Protein AF-A0A1J3D9F7-F1 (afdb_monomer_lite)

pLDDT: mean 81.93, std 13.96, range [46.53, 96.62]

Sequence (129 aa):
MLVFAFQISRSGKSTYLQQVCLVVILAQIGCYVPARFATIRVVDRIFTRMGTMDNLESNSSTFMTEMRETAFIMQNVTNRSLIVMDELGRATSSSDGLAMAWSCCEYLLSLKAYTVFATHMDSLAELAT

Radius of gyration: 15.04 Å; chains: 1; bounding box: 42×37×30 Å

Organism: Noccaea caerulescens (NCBI:txid107243)

Structure (mmCIF, N/CA/C/O backbone):
data_AF-A0A1J3D9F7-F1
#
_entry.id   AF-A0A1J3D9F7-F1
#
loop_
_atom_site.group_PDB
_atom_site.id
_atom_site.type_symbol
_atom_site.label_atom_id
_atom_site.label_alt_id
_atom_site.label_comp_id
_atom_site.label_asym_id
_atom_site.label_entity_id
_atom_site.label_seq_id
_atom_site.pdbx_PDB_ins_code
_atom_site.Cartn_x
_atom_site.Cartn_y
_atom_site.Cartn_z
_atom_site.occupancy
_atom_site.B_iso_or_equiv
_atom_site.auth_seq_id
_atom_site.auth_comp_id
_atom_site.auth_asym_id
_atom_site.auth_atom_id
_atom_site.pdbx_PDB_model_num
ATOM 1 N N . MET A 1 1 ? 0.056 -9.617 3.399 1.00 63.97 1 MET A N 1
ATOM 2 C CA . MET A 1 1 ? 0.382 -8.909 2.146 1.00 63.97 1 MET A CA 1
ATOM 3 C C . MET A 1 1 ? -0.095 -9.770 1.004 1.00 63.97 1 MET A C 1
ATOM 5 O O . MET A 1 1 ? 0.044 -10.980 1.098 1.00 63.97 1 MET A O 1
ATOM 9 N N . LEU A 1 2 ? -0.698 -9.175 -0.015 1.00 64.19 2 LEU A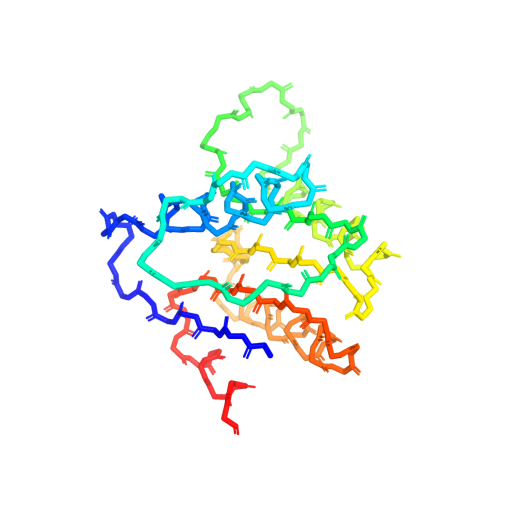 N 1
ATOM 10 C CA . LEU A 1 2 ? -1.118 -9.890 -1.207 1.00 64.19 2 LEU A CA 1
ATOM 11 C C . LEU A 1 2 ? -0.310 -9.327 -2.378 1.00 64.19 2 LEU A C 1
ATOM 13 O O . LEU A 1 2 ? -0.480 -8.173 -2.770 1.00 64.19 2 LEU A O 1
ATOM 17 N N . VAL A 1 3 ? 0.629 -10.128 -2.873 1.00 59.97 3 VAL A N 1
ATOM 18 C CA . VAL A 1 3 ? 1.457 -9.778 -4.028 1.00 59.97 3 VAL A CA 1
ATOM 19 C C . VAL A 1 3 ? 0.789 -10.361 -5.260 1.00 59.97 3 VAL A C 1
ATOM 21 O O . VAL A 1 3 ? 0.574 -11.568 -5.342 1.00 59.97 3 VAL A O 1
ATOM 24 N N . PHE A 1 4 ? 0.450 -9.507 -6.217 1.00 63.88 4 PHE A N 1
ATOM 25 C CA . PHE A 1 4 ? 0.043 -9.954 -7.538 1.00 63.88 4 PHE A CA 1
ATOM 26 C C . PHE A 1 4 ? 1.248 -9.860 -8.478 1.00 63.88 4 PHE A C 1
ATOM 28 O O . PHE A 1 4 ? 1.601 -8.776 -8.950 1.00 63.88 4 PHE A O 1
ATOM 35 N N . ALA A 1 5 ? 1.868 -11.006 -8.763 1.00 56.88 5 ALA A N 1
ATOM 36 C CA . ALA A 1 5 ? 2.811 -11.144 -9.868 1.00 56.88 5 ALA A CA 1
ATOM 37 C C . ALA A 1 5 ? 2.011 -11.253 -11.167 1.00 56.88 5 ALA A C 1
ATOM 39 O O . ALA A 1 5 ? 1.139 -12.107 -11.329 1.00 56.88 5 ALA A O 1
ATOM 40 N N . PHE A 1 6 ? 2.223 -10.309 -12.067 1.00 58.28 6 PHE A N 1
ATOM 41 C CA . PHE A 1 6 ? 1.198 -9.955 -13.031 1.00 58.28 6 PHE A CA 1
ATOM 42 C C . PHE A 1 6 ? 1.887 -9.785 -14.392 1.00 58.28 6 PHE A C 1
ATOM 44 O O . PHE A 1 6 ? 2.124 -8.669 -14.828 1.00 58.28 6 PHE A O 1
ATOM 51 N N . GLN A 1 7 ? 2.136 -10.886 -15.104 1.00 51.59 7 GLN A N 1
ATOM 52 C CA . GLN A 1 7 ? 3.036 -10.962 -16.276 1.00 51.59 7 GLN A CA 1
ATOM 53 C C . GLN A 1 7 ? 2.711 -10.064 -17.501 1.00 51.59 7 GLN A C 1
ATOM 55 O O . GLN A 1 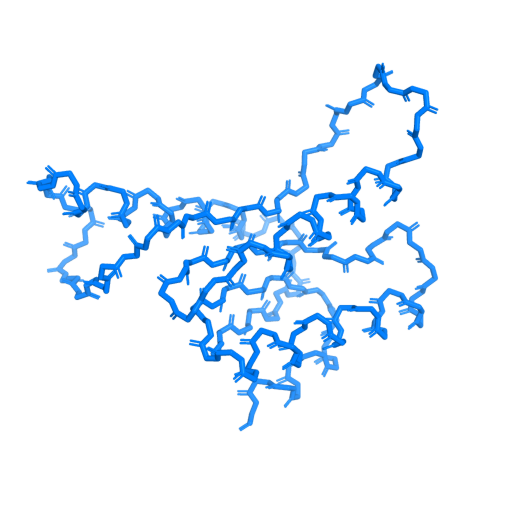7 ? 3.494 -10.013 -18.442 1.00 51.59 7 GLN A O 1
ATOM 60 N N . ILE A 1 8 ? 1.572 -9.354 -17.546 1.00 49.97 8 ILE A N 1
ATOM 61 C CA . ILE A 1 8 ? 1.148 -8.542 -18.712 1.00 49.97 8 ILE A CA 1
ATOM 62 C C . ILE A 1 8 ? 0.758 -7.121 -18.294 1.00 49.97 8 ILE A C 1
ATOM 64 O O . ILE A 1 8 ? -0.328 -6.931 -17.740 1.00 49.97 8 ILE A O 1
ATOM 68 N N . SER A 1 9 ? 1.573 -6.114 -18.624 1.00 49.38 9 SER A N 1
ATOM 69 C CA . SER A 1 9 ? 1.472 -4.698 -18.200 1.00 49.38 9 SER A CA 1
ATOM 70 C C . SER A 1 9 ? 0.200 -3.932 -18.624 1.00 49.38 9 SER A C 1
ATOM 72 O O . SER A 1 9 ? 0.046 -2.769 -18.277 1.00 49.38 9 SER A O 1
ATOM 74 N N . ARG A 1 10 ? -0.745 -4.544 -19.355 1.00 50.94 10 ARG A N 1
ATOM 75 C CA . ARG A 1 10 ? -2.005 -3.903 -19.809 1.00 50.94 10 ARG A CA 1
ATOM 76 C C . ARG A 1 10 ? -3.270 -4.746 -19.604 1.00 50.94 10 ARG A C 1
ATOM 78 O O . ARG A 1 10 ? -4.301 -4.480 -20.203 1.00 50.94 10 ARG A O 1
ATOM 85 N N . SER A 1 11 ? -3.222 -5.740 -18.720 1.00 59.53 11 SER A N 1
ATOM 86 C CA . SER A 1 11 ? -4.354 -6.645 -18.449 1.00 59.53 11 SER A CA 1
ATOM 87 C C . SER A 1 11 ? -5.390 -6.099 -17.437 1.00 59.53 11 SER A C 1
ATOM 89 O O . SER A 1 11 ? -6.090 -6.883 -16.805 1.00 59.53 11 SER A O 1
ATOM 91 N N . GLY A 1 12 ? -5.476 -4.779 -17.220 1.00 64.56 12 GLY A N 1
ATOM 92 C CA . GLY A 1 12 ? -6.429 -4.194 -16.257 1.00 64.56 12 GLY A CA 1
ATOM 93 C C . GLY A 1 12 ? -5.985 -4.210 -14.786 1.00 64.56 12 GLY A C 1
ATOM 94 O O . GLY A 1 12 ? -6.819 -4.076 -13.895 1.00 64.56 12 GLY A O 1
ATOM 95 N N . LYS A 1 13 ? -4.678 -4.342 -14.507 1.00 74.12 13 LYS A N 1
ATOM 96 C CA . LYS A 1 13 ? -4.125 -4.336 -13.134 1.00 74.12 13 LYS A CA 1
ATOM 97 C C . LYS A 1 13 ? -4.454 -3.049 -12.397 1.00 74.12 13 LYS A C 1
ATOM 99 O O . LYS A 1 13 ? -5.050 -3.095 -11.332 1.00 74.12 13 LYS A O 1
ATOM 104 N N . SER A 1 14 ? -4.123 -1.906 -12.994 1.00 75.56 14 SER A N 1
ATOM 105 C CA . SER A 1 14 ? -4.356 -0.599 -12.383 1.00 75.56 14 SER A CA 1
ATOM 106 C C . SER A 1 14 ? -5.854 -0.354 -12.171 1.00 75.56 14 SER A C 1
ATOM 108 O O . SER A 1 14 ? -6.240 0.168 -11.133 1.00 75.56 14 SER A O 1
ATOM 110 N N . THR A 1 15 ? -6.714 -0.839 -13.077 1.00 82.25 15 THR A N 1
ATOM 111 C CA . THR A 1 15 ? -8.176 -0.816 -12.902 1.00 82.25 15 THR A CA 1
ATOM 112 C C . THR A 1 15 ? -8.622 -1.648 -11.700 1.00 82.25 15 THR A C 1
ATOM 114 O O . THR A 1 15 ? -9.441 -1.187 -10.910 1.00 82.25 15 THR A O 1
ATOM 117 N N . TYR A 1 16 ? -8.059 -2.845 -11.513 1.00 82.75 16 TYR A N 1
ATOM 118 C CA . TYR A 1 16 ? -8.344 -3.681 -10.346 1.00 82.75 16 TYR A CA 1
ATOM 119 C C . TYR A 1 16 ? -7.867 -3.029 -9.040 1.00 82.75 16 TYR A C 1
ATOM 121 O O . TYR A 1 16 ? -8.610 -2.976 -8.062 1.00 82.75 16 TYR A O 1
ATOM 129 N N . LEU A 1 17 ? -6.655 -2.468 -9.030 1.00 83.81 17 LEU A N 1
ATOM 130 C CA . LEU A 1 17 ? -6.109 -1.745 -7.878 1.00 83.81 17 LEU A CA 1
ATOM 131 C C . LEU A 1 17 ? -6.985 -0.537 -7.503 1.00 83.81 17 LEU A C 1
ATOM 133 O O . LEU A 1 17 ? -7.329 -0.356 -6.334 1.00 83.81 17 LEU A O 1
ATOM 137 N N . GLN A 1 18 ? -7.419 0.241 -8.497 1.00 87.81 18 GLN A N 1
ATOM 138 C CA . GLN A 1 18 ? -8.363 1.344 -8.308 1.00 87.81 18 GLN A CA 1
ATOM 139 C C . GLN A 1 18 ? -9.715 0.858 -7.777 1.00 87.81 18 GLN A C 1
ATOM 141 O O . GLN A 1 18 ? -10.270 1.473 -6.867 1.00 87.81 18 GLN A O 1
ATOM 146 N N . GLN A 1 19 ? -10.233 -0.261 -8.292 1.00 89.31 19 GLN A N 1
ATOM 147 C CA . GLN A 1 19 ? -11.486 -0.847 -7.823 1.00 89.31 19 GLN A CA 1
ATOM 148 C C . GLN A 1 19 ? -11.408 -1.231 -6.340 1.00 89.31 19 GLN A C 1
ATOM 150 O O . GLN A 1 19 ? -12.339 -0.931 -5.595 1.00 89.31 19 GLN A O 1
ATOM 155 N N . VAL A 1 20 ? -10.304 -1.838 -5.892 1.00 88.94 20 VAL A N 1
ATOM 156 C CA . VAL A 1 20 ? -10.097 -2.176 -4.472 1.00 88.94 20 VAL A CA 1
ATOM 157 C C . VAL A 1 20 ? -10.150 -0.918 -3.602 1.00 88.94 20 VAL A C 1
ATOM 159 O O . VAL A 1 20 ? -10.883 -0.897 -2.612 1.00 88.94 20 VAL A O 1
ATOM 162 N N . CYS A 1 21 ? -9.447 0.151 -3.990 1.00 91.56 21 CYS A N 1
ATOM 163 C CA . CYS A 1 21 ? -9.486 1.426 -3.270 1.00 91.56 21 CYS A CA 1
ATOM 164 C C . CYS A 1 21 ? -10.906 2.009 -3.200 1.00 91.56 21 CYS A C 1
ATOM 166 O O . CYS A 1 21 ? -11.364 2.397 -2.126 1.00 91.56 21 CYS A O 1
ATOM 168 N N . LEU A 1 22 ? -11.624 2.042 -4.327 1.00 93.19 22 LEU A N 1
ATOM 169 C CA . LEU A 1 22 ? -12.978 2.598 -4.401 1.00 93.19 22 LEU A CA 1
ATOM 170 C C . LEU A 1 22 ? -13.980 1.809 -3.555 1.00 93.19 22 LEU A C 1
ATOM 172 O O . LEU A 1 22 ? -14.798 2.407 -2.861 1.00 93.19 22 LEU A O 1
ATOM 176 N N . VAL A 1 23 ? -13.903 0.477 -3.571 1.00 94.06 23 VAL A N 1
ATOM 177 C CA . VAL A 1 23 ? -14.758 -0.394 -2.751 1.00 94.06 23 VAL A CA 1
ATOM 178 C C . VAL A 1 23 ? -14.555 -0.113 -1.260 1.00 94.06 23 VAL A C 1
ATOM 180 O O . VAL A 1 23 ? -15.531 -0.027 -0.516 1.00 94.06 23 VAL A O 1
ATOM 183 N N . VAL A 1 24 ? -13.308 0.085 -0.828 1.00 94.25 24 VAL A N 1
ATOM 184 C CA . VAL A 1 24 ? -12.977 0.408 0.569 1.00 94.25 24 VAL A CA 1
ATOM 185 C C . VAL A 1 24 ? -13.534 1.775 0.970 1.00 94.25 24 VAL A C 1
ATOM 187 O O . VAL A 1 24 ? -14.143 1.900 2.032 1.00 94.25 24 VAL A O 1
ATOM 190 N N . ILE A 1 25 ? -13.394 2.779 0.100 1.00 94.88 25 ILE A N 1
ATOM 191 C CA . ILE A 1 25 ? -13.939 4.125 0.324 1.00 94.88 25 ILE A CA 1
ATOM 192 C C . ILE A 1 25 ? -15.468 4.081 0.437 1.00 94.88 25 ILE A C 1
ATOM 194 O O . ILE A 1 25 ? -16.021 4.576 1.417 1.00 94.88 25 ILE A O 1
ATOM 198 N N . LEU A 1 26 ? -16.153 3.453 -0.525 1.00 96.12 26 LEU A N 1
ATOM 199 C CA . LEU A 1 26 ? -17.615 3.337 -0.528 1.00 96.12 26 LEU A CA 1
ATOM 200 C C . LEU A 1 26 ? -18.130 2.651 0.739 1.00 96.12 26 LEU A C 1
ATOM 202 O O . LEU A 1 26 ? -19.062 3.147 1.370 1.00 96.12 26 LEU A O 1
ATOM 206 N N . ALA A 1 27 ? -17.486 1.557 1.148 1.00 95.62 27 ALA A N 1
ATOM 207 C CA . ALA A 1 27 ? -17.862 0.839 2.358 1.00 95.62 27 ALA A CA 1
ATOM 208 C C . ALA A 1 27 ? -17.706 1.689 3.625 1.00 95.62 27 ALA A C 1
ATOM 210 O O . ALA A 1 27 ? -18.585 1.664 4.482 1.00 95.62 27 ALA A O 1
ATOM 211 N N . GLN A 1 28 ? -16.624 2.466 3.747 1.00 95.31 28 GLN A N 1
ATOM 212 C CA . GLN A 1 28 ? -16.392 3.312 4.924 1.00 95.31 28 GLN A CA 1
ATOM 213 C C . GLN A 1 28 ? -17.248 4.583 4.960 1.00 95.31 28 GLN A C 1
ATOM 215 O O . GLN A 1 28 ? -17.482 5.107 6.046 1.00 95.31 28 GLN A O 1
ATOM 220 N N . ILE A 1 29 ? -17.752 5.052 3.814 1.00 96.62 29 ILE A N 1
ATOM 221 C CA . ILE A 1 29 ? -18.763 6.123 3.745 1.00 96.62 29 ILE A CA 1
ATOM 222 C C . ILE A 1 29 ? -20.169 5.587 4.097 1.00 96.62 29 ILE A C 1
ATOM 224 O O . ILE A 1 29 ? -21.066 6.363 4.420 1.00 96.62 29 ILE A O 1
ATOM 228 N N . GLY A 1 30 ? -20.365 4.263 4.087 1.00 94.06 30 GLY A N 1
ATOM 229 C CA . GLY A 1 30 ? -21.657 3.618 4.345 1.00 94.06 30 GLY A CA 1
ATOM 230 C C . GLY A 1 30 ? -22.505 3.408 3.087 1.00 94.06 30 GLY A C 1
ATOM 231 O O . GLY A 1 30 ? -23.712 3.194 3.184 1.00 94.06 30 GLY A O 1
ATOM 232 N N . CYS A 1 31 ? -21.895 3.470 1.902 1.00 95.38 31 CYS A N 1
ATOM 233 C CA . CYS A 1 31 ? -22.553 3.172 0.636 1.00 95.38 31 CYS A CA 1
ATOM 234 C C . CYS A 1 31 ? -22.547 1.666 0.336 1.00 95.38 31 CYS A C 1
ATOM 236 O O . CYS A 1 31 ? -21.661 0.923 0.763 1.00 95.38 31 CYS A O 1
ATOM 238 N N . TYR A 1 32 ? -23.505 1.222 -0.483 1.00 94.56 32 TYR A N 1
ATOM 239 C CA . TYR A 1 32 ? -23.426 -0.099 -1.102 1.00 94.56 32 TYR A CA 1
ATOM 240 C C . TYR A 1 32 ? -22.184 -0.195 -1.993 1.00 94.56 32 TYR A C 1
ATOM 242 O O . TYR A 1 32 ? -21.848 0.738 -2.724 1.00 94.56 32 TYR A O 1
ATOM 250 N N . VAL A 1 33 ? -21.519 -1.348 -1.947 1.00 95.81 33 VAL A N 1
ATOM 251 C CA . VAL A 1 33 ? -20.361 -1.648 -2.794 1.00 95.81 33 VAL A CA 1
ATOM 252 C C . VAL A 1 33 ? -20.771 -2.516 -3.988 1.00 95.81 33 VAL A C 1
ATOM 254 O O . VAL A 1 33 ? -21.653 -3.366 -3.845 1.00 95.81 33 VAL A O 1
ATOM 257 N N . PRO A 1 34 ? -20.131 -2.358 -5.161 1.00 93.38 34 PRO A N 1
ATOM 258 C CA . PRO A 1 34 ? -20.407 -3.165 -6.350 1.00 93.38 34 PRO A CA 1
ATOM 259 C C . PRO A 1 34 ? -19.798 -4.574 -6.220 1.00 93.38 34 PRO A C 1
ATOM 261 O O . PRO A 1 34 ? -18.826 -4.917 -6.890 1.00 93.38 34 PRO A O 1
ATOM 264 N N . ALA A 1 35 ? -20.351 -5.394 -5.326 1.00 92.25 35 ALA A N 1
ATOM 265 C CA . ALA A 1 35 ? -19.931 -6.771 -5.096 1.00 92.25 35 ALA A CA 1
ATOM 266 C C . ALA A 1 35 ? -21.127 -7.643 -4.697 1.00 92.25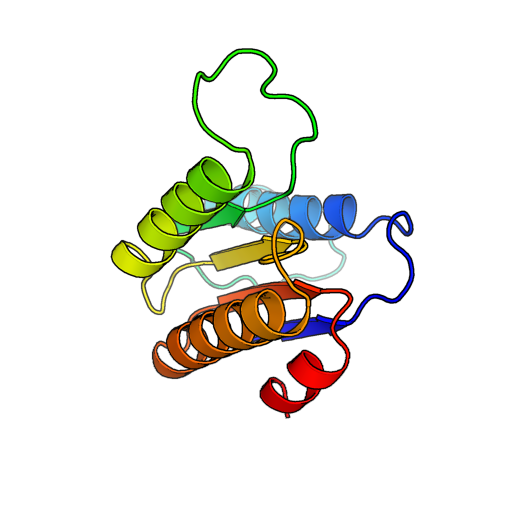 35 ALA A C 1
ATOM 268 O O . ALA A 1 35 ? -22.044 -7.189 -4.019 1.00 92.25 35 ALA A O 1
ATOM 269 N N . ARG A 1 36 ? -21.099 -8.929 -5.070 1.00 94.06 36 ARG A N 1
ATOM 270 C CA . ARG A 1 36 ? -22.110 -9.901 -4.617 1.00 94.06 36 ARG A CA 1
ATOM 271 C C . ARG A 1 36 ? -22.035 -10.140 -3.103 1.00 94.06 36 ARG A C 1
ATOM 273 O O . ARG A 1 36 ? -23.052 -10.395 -2.470 1.00 94.06 36 ARG A O 1
ATOM 280 N N . PHE A 1 37 ? -20.828 -10.084 -2.547 1.00 93.06 37 PHE A N 1
ATOM 281 C CA . PHE A 1 37 ? -20.533 -10.174 -1.122 1.00 93.06 37 PHE A CA 1
ATOM 282 C C . PHE A 1 37 ? -19.208 -9.453 -0.859 1.00 93.06 37 PHE A C 1
ATOM 284 O O . PHE A 1 37 ? -18.274 -9.599 -1.649 1.00 93.06 37 PHE A O 1
ATOM 291 N N . ALA A 1 38 ? -19.115 -8.688 0.230 1.00 91.06 38 ALA A N 1
ATOM 292 C CA . ALA A 1 38 ? -17.885 -8.010 0.620 1.00 91.06 38 ALA A CA 1
ATOM 293 C C . ALA A 1 38 ? -17.755 -7.944 2.146 1.00 91.06 38 ALA A C 1
ATOM 295 O O . ALA A 1 38 ? -18.646 -7.441 2.827 1.00 91.06 38 ALA A O 1
ATOM 296 N N . THR A 1 39 ? -16.610 -8.394 2.660 1.00 91.00 39 THR A N 1
ATOM 297 C CA . THR A 1 39 ? -16.175 -8.144 4.038 1.00 91.00 39 THR A CA 1
ATOM 298 C C . THR A 1 39 ? -14.953 -7.247 3.969 1.00 91.00 39 THR A C 1
ATOM 300 O O . THR A 1 39 ? -13.913 -7.656 3.455 1.00 91.00 39 THR A O 1
ATOM 303 N N . ILE A 1 40 ? -15.081 -6.015 4.453 1.00 90.56 40 ILE A N 1
ATOM 304 C CA . ILE A 1 40 ? -14.050 -4.987 4.305 1.00 90.56 40 ILE A CA 1
ATOM 305 C C . ILE A 1 40 ? -13.558 -4.588 5.688 1.00 90.56 40 ILE A C 1
ATOM 307 O O . ILE A 1 40 ? -14.340 -4.288 6.588 1.00 90.56 40 ILE A O 1
ATOM 311 N N . ARG A 1 41 ? -12.239 -4.603 5.860 1.00 89.00 41 ARG A N 1
ATOM 312 C CA . ARG A 1 41 ? -11.591 -4.127 7.079 1.00 89.00 41 ARG A CA 1
ATOM 313 C C . ARG A 1 41 ? -11.589 -2.600 7.081 1.00 89.00 41 ARG A C 1
ATOM 315 O O . ARG A 1 41 ? -11.245 -2.001 6.069 1.00 89.00 41 ARG A O 1
ATOM 322 N N . VAL A 1 42 ? -11.905 -1.986 8.220 1.00 91.75 42 VAL A N 1
ATOM 323 C CA . VAL A 1 42 ? -11.784 -0.531 8.388 1.00 91.75 42 VAL A CA 1
ATOM 324 C C . VAL A 1 42 ? -10.312 -0.141 8.291 1.00 91.75 42 VAL A C 1
ATOM 326 O O . VAL A 1 42 ? -9.490 -0.644 9.063 1.00 91.75 42 VAL A O 1
ATOM 329 N N . VAL A 1 43 ? -9.995 0.747 7.352 1.00 94.50 43 VAL A N 1
ATOM 330 C CA . VAL A 1 43 ? -8.653 1.299 7.180 1.00 94.50 43 VAL A CA 1
ATOM 331 C C . VAL A 1 43 ? -8.599 2.746 7.646 1.00 94.50 43 VAL A C 1
ATOM 333 O O . VAL A 1 43 ? -9.582 3.484 7.568 1.00 94.50 43 VAL A O 1
ATOM 336 N N . ASP A 1 44 ? -7.445 3.144 8.173 1.00 94.50 44 ASP A N 1
ATOM 337 C CA . ASP A 1 44 ? -7.194 4.516 8.620 1.00 94.50 44 ASP A CA 1
ATOM 338 C C . ASP A 1 44 ? -6.738 5.419 7.468 1.00 94.50 44 ASP A C 1
ATOM 340 O O . ASP A 1 44 ? -7.103 6.592 7.412 1.00 94.50 44 ASP A O 1
ATOM 344 N N . ARG A 1 45 ? -5.940 4.869 6.548 1.00 94.69 45 ARG A N 1
ATOM 345 C CA . ARG A 1 45 ? -5.376 5.560 5.388 1.00 94.69 45 ARG A CA 1
ATOM 346 C C . ARG A 1 45 ? -5.265 4.616 4.198 1.00 94.69 45 ARG A C 1
ATOM 348 O O . ARG A 1 45 ? -4.990 3.424 4.360 1.00 94.69 45 ARG A O 1
ATOM 355 N N . ILE A 1 46 ? -5.438 5.178 3.004 1.00 94.12 46 ILE A N 1
ATOM 356 C CA . ILE A 1 46 ? -5.176 4.510 1.729 1.00 94.12 46 ILE A CA 1
ATOM 357 C C . ILE A 1 46 ? -3.961 5.187 1.103 1.00 94.12 46 ILE A C 1
ATOM 359 O O . ILE A 1 46 ? -3.997 6.379 0.808 1.00 94.12 46 ILE A O 1
ATOM 363 N N . PHE A 1 47 ? -2.893 4.423 0.914 1.00 93.75 47 PHE A N 1
ATOM 364 C CA . PHE A 1 47 ? -1.688 4.860 0.226 1.00 93.75 47 PHE A CA 1
ATOM 365 C C . PHE A 1 47 ? -1.648 4.240 -1.162 1.00 93.75 47 PHE A C 1
ATOM 367 O O . PHE A 1 47 ? -1.770 3.024 -1.302 1.00 93.75 47 PHE A O 1
ATOM 374 N N . THR A 1 48 ? -1.444 5.068 -2.180 1.00 90.31 48 THR A N 1
ATOM 375 C CA . THR A 1 48 ? -1.340 4.613 -3.564 1.00 90.31 48 THR A CA 1
ATOM 376 C C . THR A 1 48 ? -0.039 5.095 -4.176 1.00 90.31 48 THR A C 1
ATOM 378 O O . THR A 1 48 ? 0.213 6.296 -4.204 1.00 90.31 48 THR A O 1
ATOM 381 N N . ARG A 1 49 ? 0.732 4.169 -4.737 1.00 87.06 49 ARG A N 1
ATOM 382 C CA . ARG A 1 49 ? 1.757 4.457 -5.736 1.00 87.06 49 ARG A CA 1
ATOM 383 C C . ARG A 1 49 ? 1.358 3.708 -6.995 1.00 87.06 49 ARG A C 1
ATOM 385 O O . ARG A 1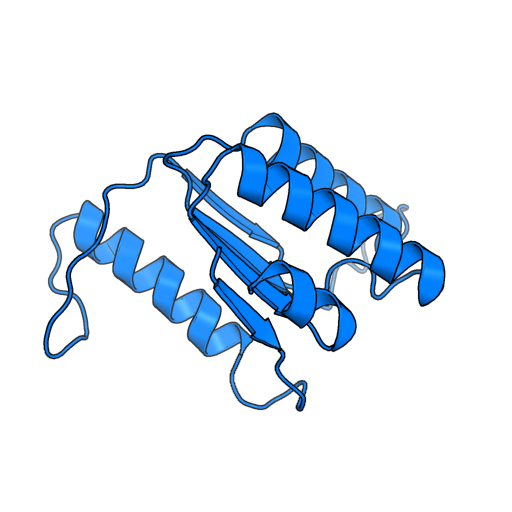 49 ? 1.590 2.509 -7.103 1.00 87.06 49 ARG A O 1
ATOM 392 N N . MET A 1 50 ? 0.715 4.404 -7.921 1.00 76.44 50 MET A N 1
ATOM 393 C CA . MET A 1 50 ? 0.381 3.883 -9.245 1.00 76.44 50 MET A CA 1
ATOM 394 C C . MET A 1 50 ? 1.066 4.786 -10.262 1.00 76.44 50 MET A C 1
ATOM 396 O O . MET A 1 50 ? 0.966 6.004 -10.149 1.00 76.44 50 MET A O 1
ATOM 400 N N . GLY A 1 51 ? 1.807 4.210 -11.207 1.00 63.88 51 GLY A N 1
ATOM 401 C CA . GLY A 1 51 ? 2.580 4.993 -12.168 1.00 63.88 51 GLY A CA 1
ATOM 402 C C . GLY A 1 51 ? 1.677 5.851 -13.057 1.00 63.88 51 GLY A C 1
ATOM 403 O O . GLY A 1 51 ? 1.004 5.331 -13.942 1.00 63.88 51 GLY A O 1
ATOM 404 N N . THR A 1 52 ? 1.679 7.166 -12.855 1.00 52.81 52 THR A N 1
ATOM 405 C CA . THR A 1 52 ? 1.187 8.135 -13.840 1.00 52.81 52 THR A CA 1
ATOM 406 C C . THR A 1 52 ? 2.344 8.518 -14.755 1.00 52.81 52 THR A C 1
ATOM 408 O O . THR A 1 52 ? 3.386 8.965 -14.283 1.00 52.81 52 THR A O 1
ATOM 411 N N . MET A 1 53 ? 2.175 8.306 -16.062 1.00 50.12 53 MET A N 1
ATOM 412 C CA . MET A 1 53 ? 3.210 8.530 -17.082 1.00 50.12 53 MET A CA 1
ATOM 413 C C . MET A 1 53 ? 3.628 9.994 -17.260 1.00 50.12 53 MET A C 1
ATOM 415 O O . MET A 1 53 ? 4.628 10.236 -17.922 1.00 50.12 53 MET A O 1
ATOM 419 N N . ASP A 1 54 ? 2.944 10.962 -16.654 1.00 47.09 54 ASP A N 1
ATOM 420 C CA . ASP A 1 54 ? 3.114 12.360 -17.036 1.00 47.09 54 ASP A CA 1
ATOM 421 C C . ASP A 1 54 ? 3.286 13.260 -15.813 1.00 47.09 54 ASP A C 1
ATOM 423 O O . ASP A 1 54 ? 2.323 13.724 -15.215 1.00 47.09 54 ASP A O 1
ATOM 427 N N . ASN A 1 55 ? 4.543 13.533 -15.467 1.00 46.53 55 ASN A N 1
ATOM 428 C CA . ASN A 1 55 ? 4.928 14.798 -14.848 1.00 46.53 55 ASN A CA 1
ATOM 429 C C . ASN A 1 55 ? 6.079 15.365 -15.679 1.00 46.53 55 ASN A C 1
ATOM 431 O O . ASN A 1 55 ? 7.254 15.171 -15.375 1.00 46.53 55 ASN A O 1
ATOM 435 N N . LEU A 1 56 ? 5.716 16.043 -16.769 1.00 47.50 56 LEU A N 1
ATOM 436 C CA . LEU A 1 56 ? 6.650 16.730 -17.665 1.00 47.50 56 LEU A CA 1
ATOM 437 C C . LEU A 1 56 ? 7.235 18.015 -17.030 1.00 47.50 56 LEU A C 1
ATOM 439 O O . LEU A 1 56 ? 8.096 18.652 -17.624 1.00 47.50 56 LEU A O 1
ATOM 443 N N . GLU A 1 57 ? 6.787 18.398 -15.825 1.00 49.59 57 GLU A N 1
ATOM 444 C CA . GLU A 1 57 ? 7.025 19.730 -15.238 1.00 49.59 57 GLU A CA 1
ATOM 445 C C . GLU A 1 57 ? 7.861 19.758 -13.944 1.00 49.59 57 GLU A C 1
ATOM 447 O O . GLU A 1 57 ? 7.950 20.794 -13.287 1.00 49.59 57 GLU A O 1
ATOM 452 N N . SER A 1 58 ? 8.532 18.671 -13.556 1.00 54.78 58 SER A N 1
ATOM 453 C CA . SER A 1 58 ? 9.420 18.699 -12.384 1.00 54.78 58 SER A CA 1
ATOM 454 C C . SER A 1 58 ? 10.890 18.622 -12.793 1.00 54.78 58 SER A C 1
ATOM 456 O O . SER A 1 58 ? 11.285 17.664 -13.448 1.00 54.78 58 SER A O 1
ATOM 458 N N . ASN A 1 59 ? 11.727 19.555 -12.325 1.00 61.16 59 ASN A N 1
ATOM 459 C CA . ASN A 1 59 ? 13.204 19.507 -12.396 1.00 61.16 59 ASN A CA 1
ATOM 460 C C . ASN A 1 59 ? 13.827 18.321 -11.604 1.00 61.16 59 ASN A C 1
ATOM 462 O O . ASN A 1 59 ? 14.969 18.386 -11.152 1.00 61.16 59 ASN A O 1
ATOM 466 N N . SER A 1 60 ? 13.077 17.242 -11.380 1.00 66.00 60 SER A N 1
ATOM 467 C CA . SER A 1 60 ? 13.467 16.045 -10.639 1.00 66.00 60 SER A CA 1
ATOM 468 C C . SER A 1 60 ? 13.293 14.805 -11.506 1.00 66.00 60 SER A C 1
ATOM 470 O O . SER A 1 60 ? 12.345 14.713 -12.282 1.00 66.00 60 SER A O 1
ATOM 472 N N . SER A 1 61 ? 14.192 13.828 -11.358 1.00 74.62 61 SER A N 1
ATOM 473 C CA . SER A 1 61 ? 14.074 12.562 -12.081 1.00 74.62 61 SER A CA 1
ATOM 474 C C . SER A 1 61 ? 12.822 11.798 -11.645 1.00 74.62 61 SER A C 1
ATOM 476 O O . SER A 1 61 ? 12.450 11.811 -10.470 1.00 74.62 61 SER A O 1
ATOM 478 N N . THR A 1 62 ? 12.204 11.073 -12.578 1.00 77.12 62 THR A N 1
ATOM 479 C CA . THR A 1 62 ? 11.038 10.216 -12.307 1.00 77.12 62 THR A CA 1
ATOM 480 C C . THR A 1 62 ? 11.304 9.249 -11.152 1.00 77.12 62 THR A C 1
ATOM 482 O O . THR A 1 62 ? 10.452 9.065 -10.288 1.00 77.12 62 THR A O 1
ATOM 485 N N . PHE A 1 63 ? 12.526 8.710 -11.079 1.00 80.50 63 PHE A N 1
ATOM 486 C CA . PHE A 1 63 ? 12.963 7.850 -9.981 1.00 80.50 63 PHE A CA 1
ATOM 487 C C . PHE A 1 63 ? 12.997 8.579 -8.630 1.00 80.50 63 PHE A C 1
ATOM 489 O O . PHE A 1 63 ? 12.546 8.038 -7.626 1.00 80.50 63 PHE A O 1
ATOM 496 N N . MET A 1 64 ? 13.497 9.818 -8.580 1.00 82.44 64 MET A N 1
ATOM 497 C CA . MET A 1 64 ? 13.537 10.590 -7.334 1.00 82.44 64 MET A CA 1
ATOM 498 C C . MET A 1 64 ? 12.129 10.887 -6.810 1.00 82.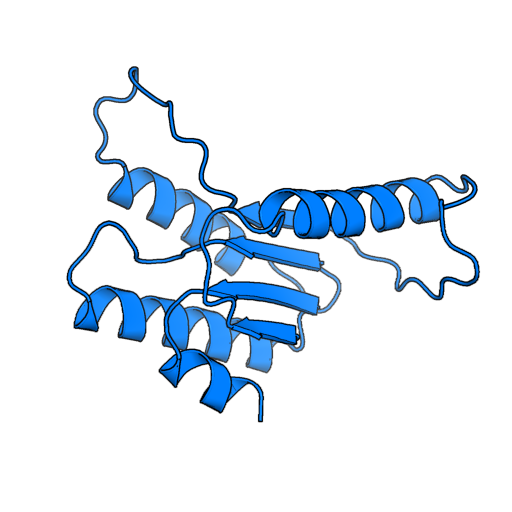44 64 MET A C 1
ATOM 500 O O . MET A 1 64 ? 11.891 10.779 -5.606 1.00 82.44 64 MET A O 1
ATOM 504 N N . THR A 1 65 ? 11.197 11.249 -7.694 1.00 83.00 65 THR A N 1
ATOM 505 C CA . THR A 1 65 ? 9.792 11.476 -7.327 1.00 83.00 65 THR A CA 1
ATOM 506 C C . THR A 1 65 ? 9.151 10.189 -6.809 1.00 83.00 65 THR A C 1
ATOM 508 O O . THR A 1 65 ? 8.586 10.192 -5.717 1.00 83.00 65 THR A O 1
ATOM 511 N N . GLU A 1 66 ? 9.348 9.070 -7.511 1.00 83.56 66 GLU A N 1
ATOM 512 C CA . GLU A 1 66 ? 8.879 7.745 -7.086 1.00 83.56 66 GLU A CA 1
ATOM 513 C C . GLU A 1 66 ? 9.418 7.357 -5.700 1.00 83.56 66 GLU A C 1
ATOM 515 O O . GLU A 1 66 ? 8.685 6.846 -4.849 1.00 83.56 66 GLU A O 1
ATOM 520 N N . MET A 1 67 ? 10.694 7.640 -5.434 1.00 87.00 67 MET A N 1
ATOM 521 C CA . MET A 1 67 ? 11.304 7.341 -4.140 1.00 87.00 67 MET A CA 1
ATOM 522 C C . MET A 1 67 ? 10.817 8.247 -3.019 1.00 87.00 67 MET A C 1
ATOM 524 O O . MET A 1 67 ? 10.677 7.786 -1.887 1.00 87.00 67 MET A O 1
ATOM 528 N N . ARG A 1 68 ? 10.504 9.512 -3.306 1.00 88.25 68 ARG A N 1
ATOM 529 C CA . ARG A 1 68 ? 9.896 10.415 -2.319 1.00 88.25 68 ARG A CA 1
ATOM 530 C C . ARG A 1 68 ? 8.492 9.966 -1.934 1.00 88.25 68 ARG A C 1
ATOM 532 O O . ARG A 1 68 ? 8.177 9.950 -0.748 1.00 88.25 68 ARG A O 1
ATOM 539 N N . GLU A 1 69 ? 7.680 9.560 -2.907 1.00 88.25 69 GLU A N 1
ATOM 540 C CA . GLU A 1 69 ? 6.355 8.983 -2.652 1.00 88.25 69 GLU A CA 1
ATOM 541 C C . GLU A 1 69 ? 6.468 7.704 -1.820 1.00 88.25 69 GLU A C 1
ATOM 543 O O . GLU A 1 69 ? 5.786 7.550 -0.809 1.00 88.25 69 GLU A O 1
ATOM 548 N N . THR A 1 70 ? 7.391 6.815 -2.189 1.00 90.75 70 THR A N 1
ATOM 549 C CA . THR A 1 70 ? 7.628 5.564 -1.459 1.00 90.75 70 THR A CA 1
ATOM 550 C C . THR A 1 70 ? 8.070 5.835 -0.022 1.00 90.75 70 THR A C 1
ATOM 552 O O . THR A 1 70 ? 7.509 5.258 0.908 1.00 90.75 70 THR A O 1
ATOM 555 N N . ALA A 1 71 ? 9.009 6.761 0.186 1.00 92.19 71 ALA A N 1
ATOM 556 C CA . ALA A 1 71 ? 9.459 7.164 1.516 1.00 92.19 71 ALA A CA 1
ATOM 557 C C . ALA A 1 71 ? 8.315 7.754 2.354 1.00 92.19 71 ALA A C 1
ATOM 559 O O . ALA A 1 71 ? 8.175 7.410 3.528 1.00 92.19 71 ALA A O 1
ATOM 560 N N . PHE A 1 72 ? 7.462 8.587 1.751 1.00 93.19 72 PHE A N 1
ATOM 561 C CA . PHE A 1 72 ? 6.283 9.133 2.418 1.00 93.19 72 PHE A CA 1
ATOM 562 C C . PHE A 1 72 ? 5.329 8.026 2.885 1.00 93.19 72 PHE A C 1
ATOM 564 O O . PHE A 1 72 ? 4.862 8.063 4.026 1.00 93.19 72 PHE A O 1
ATOM 571 N N . ILE A 1 73 ? 5.082 7.018 2.042 1.00 93.62 73 ILE A N 1
ATOM 572 C CA . ILE A 1 73 ? 4.255 5.862 2.403 1.00 93.62 73 ILE A CA 1
ATOM 573 C C . ILE A 1 73 ? 4.905 5.092 3.560 1.00 93.62 73 ILE A C 1
ATOM 575 O O . ILE A 1 73 ? 4.247 4.867 4.573 1.00 93.62 73 ILE A O 1
ATOM 579 N N . MET A 1 74 ? 6.193 4.744 3.458 1.00 93.94 74 MET A N 1
ATOM 580 C CA . MET A 1 74 ? 6.902 3.979 4.498 1.00 93.94 74 MET A CA 1
ATOM 581 C C . MET A 1 74 ? 6.915 4.686 5.859 1.00 93.94 74 MET A C 1
ATOM 583 O O . MET A 1 74 ? 6.834 4.027 6.889 1.00 93.94 74 MET A O 1
ATOM 587 N N . GLN A 1 75 ? 6.995 6.017 5.888 1.00 94.88 75 GLN A N 1
ATOM 588 C CA . GLN A 1 75 ? 7.024 6.782 7.139 1.00 94.88 75 GLN A CA 1
ATOM 589 C C . GLN A 1 75 ? 5.651 6.922 7.811 1.00 94.88 75 GLN A C 1
ATOM 591 O O . GLN A 1 75 ? 5.584 7.150 9.017 1.00 94.88 75 GLN A O 1
ATOM 596 N N . ASN A 1 76 ? 4.557 6.815 7.051 1.00 94.88 76 ASN A N 1
ATOM 597 C CA . ASN A 1 76 ? 3.202 7.106 7.537 1.00 94.88 76 ASN A CA 1
ATOM 598 C C . ASN A 1 76 ? 2.283 5.881 7.598 1.00 94.88 76 ASN A C 1
ATOM 600 O O . ASN A 1 76 ? 1.130 5.997 8.035 1.00 94.88 76 ASN A O 1
ATOM 604 N N . VAL A 1 77 ? 2.767 4.728 7.140 1.00 95.25 77 VAL A N 1
ATOM 605 C CA . VAL A 1 77 ? 2.006 3.484 7.113 1.00 95.25 77 VAL A CA 1
ATOM 606 C C . VAL A 1 77 ? 1.787 2.937 8.522 1.00 95.25 77 VAL A C 1
ATOM 608 O O . VAL A 1 77 ? 2.679 2.937 9.368 1.00 95.25 77 VAL A O 1
ATOM 611 N N . THR A 1 78 ? 0.578 2.442 8.773 1.00 93.88 78 THR A N 1
ATOM 612 C CA . THR A 1 78 ? 0.234 1.719 9.999 1.00 93.88 78 THR A CA 1
ATOM 613 C C . THR A 1 78 ? -0.226 0.301 9.660 1.00 93.88 78 THR A C 1
ATOM 615 O O . THR A 1 78 ? -0.522 -0.030 8.509 1.00 93.88 78 THR A O 1
ATOM 618 N N . ASN A 1 79 ? -0.374 -0.550 10.675 1.00 93.12 79 ASN A N 1
ATOM 619 C CA . ASN A 1 79 ? -0.966 -1.880 10.505 1.00 93.12 79 ASN A CA 1
ATOM 620 C C . ASN A 1 79 ? -2.443 -1.841 10.049 1.00 93.12 79 ASN A C 1
ATOM 622 O O . ASN A 1 79 ? -2.984 -2.858 9.609 1.00 93.12 79 ASN A O 1
ATOM 626 N N . ARG A 1 80 ? -3.120 -0.688 10.143 1.00 93.81 80 ARG A N 1
ATOM 627 C CA . ARG A 1 80 ? -4.505 -0.476 9.691 1.00 93.81 80 ARG A CA 1
ATOM 628 C C . ARG A 1 80 ? -4.596 0.132 8.298 1.00 93.81 80 ARG A C 1
ATOM 630 O O . ARG A 1 80 ? -5.686 0.133 7.737 1.00 93.81 80 ARG A O 1
ATOM 637 N N . SER A 1 81 ? -3.482 0.538 7.703 1.00 94.31 81 SER A N 1
ATOM 638 C CA . SER A 1 81 ? -3.492 1.160 6.383 1.00 94.31 81 SER A CA 1
ATOM 639 C C . SER A 1 81 ? -3.684 0.134 5.262 1.00 94.31 81 SER A C 1
ATOM 641 O O . SER A 1 81 ? -3.300 -1.036 5.391 1.00 94.31 81 SER A O 1
ATOM 643 N N . LEU A 1 82 ? -4.300 0.585 4.166 1.00 93.50 82 LEU A N 1
ATOM 644 C CA . LEU A 1 82 ? -4.299 -0.088 2.867 1.00 93.50 82 LEU A CA 1
ATOM 645 C C . LEU A 1 82 ? -3.196 0.534 2.013 1.00 93.50 82 LEU A C 1
ATOM 647 O O . LEU A 1 82 ? -3.191 1.744 1.800 1.00 93.50 82 LEU A O 1
ATOM 651 N N . ILE A 1 83 ? -2.281 -0.290 1.519 1.00 93.06 83 ILE A N 1
ATOM 652 C CA . ILE A 1 83 ? -1.211 0.126 0.614 1.00 93.06 83 ILE A CA 1
ATOM 653 C C . ILE A 1 83 ? -1.447 -0.525 -0.735 1.00 93.06 83 ILE A C 1
ATOM 655 O O . ILE A 1 83 ? -1.666 -1.729 -0.816 1.00 93.06 83 ILE A O 1
ATOM 659 N N . VAL A 1 84 ? -1.380 0.271 -1.790 1.00 90.31 84 VAL A N 1
ATOM 660 C CA . VAL A 1 84 ? -1.517 -0.167 -3.173 1.00 90.31 84 VAL A CA 1
ATOM 661 C C . VAL A 1 84 ? -0.307 0.346 -3.936 1.00 90.31 84 VAL A C 1
ATOM 663 O O . VAL A 1 84 ? -0.143 1.553 -4.101 1.00 90.31 84 VAL A O 1
ATOM 666 N N . MET A 1 85 ? 0.559 -0.564 -4.368 1.00 87.44 85 MET A N 1
ATOM 667 C CA . MET A 1 85 ? 1.782 -0.238 -5.101 1.00 87.44 85 MET A CA 1
ATOM 668 C C . MET A 1 85 ? 1.806 -0.956 -6.444 1.00 87.44 85 MET A C 1
ATOM 670 O O . MET A 1 85 ? 1.479 -2.137 -6.517 1.00 87.44 85 MET A O 1
ATOM 674 N N . ASP A 1 86 ? 2.214 -0.240 -7.486 1.00 84.56 86 ASP A N 1
ATOM 675 C CA . ASP A 1 86 ? 2.363 -0.737 -8.853 1.00 84.56 86 ASP A CA 1
ATOM 676 C C . ASP A 1 86 ? 3.782 -0.433 -9.353 1.00 84.56 86 ASP A C 1
ATOM 678 O O . ASP A 1 86 ? 4.236 0.706 -9.237 1.00 84.56 86 ASP A O 1
ATOM 682 N N . GLU A 1 87 ? 4.483 -1.440 -9.880 1.00 76.25 87 GLU A N 1
ATOM 683 C CA . GLU A 1 87 ? 5.779 -1.336 -10.581 1.00 76.25 87 GLU A CA 1
ATOM 684 C C . GLU A 1 87 ? 6.877 -0.515 -9.859 1.00 76.25 87 GLU A C 1
ATOM 686 O O . GLU A 1 87 ? 7.545 0.325 -10.472 1.00 76.25 87 GLU A O 1
ATOM 691 N N . LEU A 1 88 ? 7.078 -0.725 -8.552 1.00 81.19 88 LEU A N 1
ATOM 692 C CA . LEU A 1 88 ? 8.148 -0.055 -7.797 1.00 81.19 88 LEU A CA 1
ATOM 693 C C . LEU A 1 88 ? 9.541 -0.477 -8.299 1.00 81.19 88 LEU A C 1
ATOM 695 O O . LEU A 1 88 ? 9.805 -1.665 -8.478 1.00 81.19 88 LEU A O 1
ATOM 699 N N . GLY A 1 89 ? 10.447 0.487 -8.477 1.00 75.12 89 GLY A N 1
ATOM 700 C CA . GLY A 1 89 ? 11.843 0.222 -8.842 1.00 75.12 89 GLY A CA 1
ATOM 701 C C . GLY A 1 89 ? 12.075 0.017 -10.341 1.00 75.12 89 GLY A C 1
ATOM 702 O O . GLY A 1 89 ? 13.146 -0.432 -10.742 1.00 75.12 89 GLY A O 1
ATOM 703 N N . ARG A 1 90 ? 11.104 0.373 -11.192 1.00 76.19 90 ARG A N 1
ATOM 704 C CA . ARG A 1 90 ? 11.218 0.243 -12.655 1.00 76.19 90 ARG A CA 1
ATOM 705 C C . ARG A 1 90 ? 12.220 1.219 -13.287 1.00 76.19 90 ARG A C 1
ATOM 707 O O . ARG A 1 90 ? 12.758 0.934 -14.352 1.00 76.19 90 ARG A O 1
ATOM 714 N N . ALA A 1 91 ? 12.458 2.370 -12.662 1.00 72.62 91 ALA A N 1
ATOM 715 C CA . ALA A 1 91 ? 13.301 3.437 -13.211 1.00 72.62 91 ALA A CA 1
ATOM 716 C C . ALA A 1 91 ? 14.798 3.329 -12.832 1.00 72.62 91 ALA A C 1
ATOM 718 O O . ALA A 1 91 ? 15.532 4.304 -12.981 1.00 72.62 91 ALA A O 1
ATOM 719 N N . THR A 1 92 ? 15.253 2.170 -12.340 1.00 81.31 92 THR A N 1
ATOM 720 C CA . THR A 1 92 ? 16.654 1.902 -11.960 1.00 81.31 92 THR A CA 1
ATOM 721 C C . THR A 1 92 ? 17.133 0.540 -12.491 1.00 81.31 92 THR A C 1
ATOM 723 O O . THR A 1 92 ? 16.407 -0.134 -13.224 1.00 81.31 92 THR A O 1
ATOM 726 N N . SER A 1 93 ? 18.367 0.140 -12.164 1.00 84.69 93 SER A N 1
ATOM 727 C CA . SER A 1 93 ? 18.912 -1.174 -12.515 1.00 84.69 93 SER A CA 1
ATOM 728 C C . SER A 1 93 ? 18.017 -2.296 -11.968 1.00 84.69 93 SER A C 1
ATOM 730 O O . SER A 1 93 ? 17.433 -2.173 -10.892 1.00 84.69 93 SER A O 1
ATOM 732 N N . SER A 1 94 ? 17.888 -3.406 -12.699 1.00 80.44 94 SER A N 1
ATOM 733 C CA . SER A 1 94 ? 16.981 -4.492 -12.300 1.00 80.44 94 SER A CA 1
ATOM 734 C C . SER A 1 94 ? 17.328 -5.085 -10.930 1.00 80.44 94 SER A C 1
ATOM 736 O O . SER A 1 94 ? 16.422 -5.436 -10.178 1.00 80.44 94 SER A O 1
ATOM 738 N N . SER A 1 95 ? 18.619 -5.162 -10.589 1.00 85.38 95 SER A N 1
ATOM 739 C CA . SER A 1 95 ? 19.085 -5.635 -9.282 1.00 85.38 95 SER A CA 1
ATOM 740 C C . SER A 1 95 ? 18.752 -4.656 -8.161 1.00 85.38 95 SER A C 1
ATOM 742 O O . SER A 1 95 ? 18.246 -5.078 -7.122 1.00 85.38 95 SER A O 1
ATOM 744 N N . ASP A 1 96 ? 18.979 -3.357 -8.375 1.00 87.31 96 ASP A N 1
ATOM 745 C CA . ASP A 1 96 ? 18.721 -2.346 -7.345 1.00 87.31 96 ASP A CA 1
ATOM 746 C C . ASP A 1 96 ? 17.216 -2.164 -7.142 1.00 87.31 96 ASP A C 1
ATOM 748 O O . ASP A 1 96 ? 16.740 -2.109 -6.010 1.00 87.31 96 ASP A O 1
ATOM 752 N N . GLY A 1 97 ? 16.446 -2.155 -8.233 1.00 86.81 97 GLY A N 1
ATOM 753 C CA . GLY A 1 97 ? 14.990 -2.085 -8.197 1.00 86.81 97 GLY A CA 1
ATOM 754 C C . GLY A 1 97 ? 14.381 -3.263 -7.440 1.00 86.81 97 GLY A C 1
ATOM 755 O O . GLY A 1 97 ? 13.513 -3.055 -6.592 1.00 86.81 97 GLY A O 1
ATOM 756 N N . LEU A 1 98 ? 14.879 -4.483 -7.683 1.00 87.44 98 LEU A N 1
ATOM 757 C CA . LEU A 1 98 ? 14.449 -5.676 -6.953 1.00 87.44 98 LEU A CA 1
ATOM 758 C C . LEU A 1 98 ? 14.794 -5.575 -5.468 1.00 87.44 98 LEU A C 1
ATOM 760 O O . LEU A 1 98 ? 13.914 -5.780 -4.637 1.00 87.44 98 LEU A O 1
ATOM 764 N N . ALA A 1 99 ? 16.038 -5.230 -5.125 1.00 89.12 99 ALA A N 1
ATOM 765 C CA . ALA A 1 99 ? 16.470 -5.115 -3.732 1.00 89.12 99 ALA A CA 1
ATOM 766 C C . ALA A 1 99 ? 15.639 -4.080 -2.956 1.00 89.12 99 ALA A C 1
ATOM 768 O O . ALA A 1 99 ? 15.226 -4.319 -1.818 1.00 89.12 99 ALA A O 1
ATOM 769 N N . MET A 1 100 ? 15.338 -2.943 -3.584 1.00 89.25 100 MET A N 1
ATOM 770 C CA . MET A 1 100 ? 14.501 -1.898 -2.997 1.00 89.25 100 MET A CA 1
ATOM 771 C C . MET A 1 100 ? 13.054 -2.353 -2.808 1.00 89.25 100 MET A C 1
ATOM 773 O O . MET A 1 100 ? 12.491 -2.182 -1.724 1.00 89.25 100 MET A O 1
ATOM 777 N N . ALA A 1 101 ? 12.451 -2.948 -3.839 1.00 88.81 101 ALA A N 1
ATOM 778 C CA . ALA A 1 101 ? 11.078 -3.430 -3.776 1.00 88.81 101 ALA A CA 1
ATOM 779 C C . ALA A 1 101 ? 10.918 -4.572 -2.762 1.00 88.81 101 ALA A C 1
ATOM 781 O O . ALA A 1 101 ? 9.950 -4.583 -1.999 1.00 88.81 101 ALA A O 1
ATOM 782 N N . TRP A 1 102 ? 11.904 -5.469 -2.688 1.00 89.69 102 TRP A N 1
ATOM 783 C CA . TRP A 1 102 ? 11.993 -6.522 -1.681 1.00 89.69 102 TRP A CA 1
ATOM 784 C C . TRP A 1 102 ? 12.022 -5.943 -0.267 1.00 89.69 102 TRP A C 1
ATOM 786 O O . TRP A 1 102 ? 11.176 -6.285 0.556 1.00 89.69 102 TRP A O 1
ATOM 796 N N . SER A 1 103 ? 12.934 -5.001 -0.013 1.00 91.06 103 SER A N 1
ATOM 797 C CA . SER A 1 103 ? 13.103 -4.379 1.306 1.00 91.06 103 SER A CA 1
ATOM 798 C C . SER A 1 103 ? 11.837 -3.641 1.758 1.00 91.06 103 SER A C 1
ATOM 800 O O . SER A 1 103 ? 11.435 -3.725 2.917 1.00 91.06 103 SER A O 1
ATOM 802 N N . CYS A 1 104 ? 11.157 -2.950 0.834 1.00 91.00 104 CYS A N 1
ATOM 803 C CA . CYS A 1 104 ? 9.873 -2.306 1.119 1.00 91.00 104 CYS A CA 1
ATOM 804 C C . CYS A 1 104 ? 8.791 -3.336 1.477 1.00 91.00 104 CYS A C 1
ATOM 806 O O . CYS A 1 104 ? 8.043 -3.143 2.434 1.00 91.00 104 CYS A O 1
ATOM 808 N N . CYS A 1 105 ? 8.705 -4.436 0.728 1.00 89.94 105 CYS A N 1
ATOM 809 C CA . CYS A 1 105 ? 7.732 -5.493 0.989 1.00 89.94 105 CYS A CA 1
ATOM 810 C C . CYS A 1 105 ? 7.978 -6.185 2.334 1.00 89.94 105 CYS A C 1
ATOM 812 O O . CYS A 1 105 ? 7.032 -6.383 3.095 1.00 89.94 105 CYS A O 1
ATOM 814 N N . GLU A 1 106 ? 9.233 -6.485 2.665 1.00 90.69 106 GLU A N 1
ATOM 815 C CA . GLU A 1 106 ? 9.626 -7.055 3.956 1.00 90.69 106 GLU A CA 1
ATOM 816 C C . GLU A 1 106 ? 9.241 -6.132 5.124 1.00 90.69 106 GLU A C 1
ATOM 818 O O . GLU A 1 106 ? 8.632 -6.569 6.106 1.00 90.69 106 GLU A O 1
ATOM 823 N N . TYR A 1 107 ? 9.489 -4.826 4.986 1.00 91.69 107 TYR A N 1
ATOM 824 C CA . TYR A 1 107 ? 9.068 -3.843 5.981 1.00 91.69 107 TYR A CA 1
ATOM 825 C C . TYR A 1 107 ? 7.540 -3.811 6.153 1.00 91.69 107 TYR A C 1
ATOM 827 O O . TYR A 1 107 ? 7.038 -3.909 7.276 1.00 91.69 107 TYR A O 1
ATOM 835 N N . LEU A 1 108 ? 6.777 -3.750 5.058 1.00 90.94 108 LEU A N 1
ATOM 836 C CA . LEU A 1 108 ? 5.310 -3.749 5.106 1.00 90.94 108 LEU A CA 1
ATOM 837 C C . LEU A 1 108 ? 4.732 -5.047 5.699 1.00 90.94 108 LEU A C 1
ATOM 839 O O . LEU A 1 108 ? 3.725 -5.006 6.415 1.00 90.94 108 LEU A O 1
ATOM 843 N N . LEU A 1 109 ? 5.373 -6.189 5.433 1.00 89.25 109 LEU A N 1
ATOM 844 C CA . LEU A 1 109 ? 5.046 -7.479 6.041 1.00 89.25 109 LEU A CA 1
ATOM 845 C C . LEU A 1 109 ? 5.260 -7.457 7.553 1.00 89.25 109 LEU A C 1
ATOM 847 O O . LEU A 1 109 ? 4.370 -7.886 8.292 1.00 89.25 109 LEU A O 1
ATOM 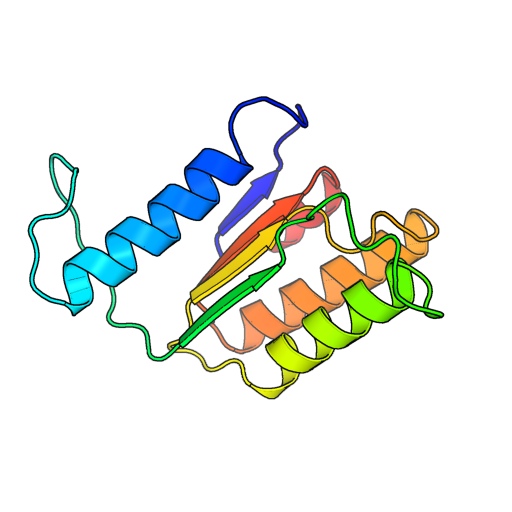851 N N . SER A 1 110 ? 6.390 -6.913 8.016 1.00 90.81 110 SER A N 1
ATOM 852 C CA . SER A 1 110 ? 6.704 -6.812 9.448 1.00 90.81 110 SER A CA 1
ATOM 853 C C . SER A 1 110 ? 5.647 -6.009 10.222 1.00 90.81 110 SER A C 1
ATOM 855 O O . SER A 1 110 ? 5.274 -6.369 11.340 1.00 90.81 110 SER A O 1
ATOM 857 N N . LEU A 1 111 ? 5.070 -4.983 9.585 1.00 90.19 111 LEU A N 1
ATOM 858 C CA . LEU A 1 111 ? 3.986 -4.166 10.136 1.00 90.19 111 LEU A CA 1
ATOM 859 C C . LEU A 1 111 ? 2.605 -4.828 10.052 1.00 90.19 111 LEU A C 1
ATOM 861 O O . LEU A 1 111 ? 1.639 -4.306 10.613 1.00 90.19 111 LEU A O 1
ATOM 865 N N . LYS A 1 112 ? 2.484 -5.958 9.345 1.00 88.56 112 LYS A N 1
ATOM 866 C CA . LYS A 1 112 ? 1.209 -6.616 9.014 1.00 88.56 112 LYS A CA 1
ATOM 867 C C . LYS A 1 112 ? 0.233 -5.669 8.310 1.00 88.56 112 LYS A C 1
ATOM 869 O O . LYS A 1 112 ? -0.982 -5.763 8.496 1.00 88.56 112 LYS A O 1
ATOM 874 N N . ALA A 1 113 ? 0.767 -4.742 7.519 1.00 87.56 113 ALA A N 1
ATOM 875 C CA . ALA A 1 113 ? -0.041 -3.788 6.784 1.00 87.56 113 ALA A CA 1
ATOM 876 C C . ALA A 1 113 ? -0.786 -4.486 5.631 1.00 87.56 113 ALA A C 1
ATOM 878 O O . ALA A 1 113 ? -0.341 -5.511 5.093 1.00 87.56 113 ALA A O 1
ATOM 879 N N . TYR A 1 114 ? -1.960 -3.966 5.263 1.00 89.44 114 TYR A N 1
ATOM 880 C CA . TYR A 1 114 ? -2.750 -4.562 4.188 1.00 89.44 114 TYR A CA 1
ATOM 881 C C . TYR A 1 114 ? -2.265 -4.023 2.850 1.00 89.44 114 TYR A C 1
ATOM 883 O O . TYR A 1 114 ? -2.719 -2.990 2.370 1.00 89.44 114 TYR A O 1
ATOM 891 N N . THR A 1 115 ? -1.293 -4.725 2.287 1.00 89.69 115 THR A N 1
ATOM 892 C CA . THR A 1 115 ? -0.596 -4.309 1.072 1.00 89.69 115 THR A CA 1
ATOM 893 C C . THR A 1 115 ? -1.047 -5.134 -0.122 1.00 89.69 115 THR A C 1
ATOM 895 O O . THR A 1 115 ? -1.040 -6.365 -0.051 1.00 89.69 115 THR A O 1
ATOM 898 N N . VAL A 1 116 ? -1.378 -4.446 -1.211 1.00 88.38 116 VAL A N 1
ATOM 899 C CA . VAL A 1 116 ? -1.535 -4.982 -2.559 1.00 88.38 116 VAL A CA 1
ATOM 900 C C . VAL A 1 116 ? -0.365 -4.475 -3.395 1.00 88.38 116 VAL A C 1
ATOM 902 O O . VAL A 1 116 ? -0.239 -3.273 -3.622 1.00 88.38 116 VAL A O 1
ATOM 905 N N . PHE A 1 117 ? 0.502 -5.388 -3.821 1.00 86.62 117 PHE A N 1
ATOM 906 C CA . PHE A 1 117 ? 1.708 -5.049 -4.576 1.00 86.62 117 PHE A CA 1
ATOM 907 C C . PHE A 1 117 ? 1.649 -5.698 -5.958 1.00 86.62 117 PHE A C 1
ATOM 909 O O . PHE A 1 117 ? 1.625 -6.923 -6.060 1.00 86.62 117 PHE A O 1
ATOM 916 N N . ALA A 1 118 ? 1.595 -4.889 -7.011 1.00 83.81 118 ALA A N 1
ATOM 917 C CA . ALA A 1 118 ? 1.637 -5.335 -8.395 1.00 83.81 118 ALA A CA 1
ATOM 918 C C . ALA A 1 118 ? 3.062 -5.188 -8.941 1.00 83.81 118 ALA A C 1
ATOM 920 O O . ALA A 1 118 ? 3.637 -4.099 -8.938 1.00 83.81 118 ALA A O 1
ATOM 921 N N . THR A 1 119 ? 3.643 -6.297 -9.397 1.00 81.50 119 THR A N 1
ATOM 922 C CA . THR A 1 119 ? 5.015 -6.321 -9.917 1.00 81.50 119 THR A CA 1
ATOM 923 C C . THR A 1 119 ? 5.177 -7.295 -11.080 1.00 81.50 119 THR A C 1
ATOM 925 O O . THR A 1 119 ? 4.402 -8.244 -11.235 1.00 81.50 119 THR A O 1
ATOM 928 N N . HIS A 1 120 ? 6.207 -7.047 -11.891 1.00 78.62 120 HIS A N 1
ATOM 929 C CA . HIS A 1 120 ? 6.714 -7.966 -12.921 1.00 78.62 120 HIS A CA 1
ATOM 930 C C . HIS A 1 120 ? 7.910 -8.789 -12.430 1.00 78.62 120 HIS A C 1
ATOM 932 O O . HIS A 1 120 ? 8.450 -9.595 -13.177 1.00 78.62 120 HIS A O 1
ATOM 938 N N . MET A 1 121 ? 8.367 -8.554 -11.200 1.00 78.19 121 MET A N 1
ATOM 939 C CA . MET A 1 121 ? 9.500 -9.261 -10.614 1.00 78.19 121 MET A CA 1
ATOM 940 C C . MET A 1 121 ? 9.021 -10.569 -9.986 1.00 78.19 121 MET A C 1
ATOM 942 O O . MET A 1 121 ? 8.496 -10.557 -8.874 1.00 78.19 121 MET A O 1
ATOM 946 N N . ASP A 1 122 ? 9.224 -11.689 -10.680 1.00 76.44 122 ASP A N 1
ATOM 947 C CA . ASP A 1 122 ? 8.793 -13.014 -10.209 1.00 76.44 122 ASP A CA 1
ATOM 948 C C . ASP A 1 122 ? 9.403 -13.380 -8.848 1.00 76.44 122 ASP A C 1
ATOM 950 O O . ASP A 1 122 ? 8.713 -13.930 -7.995 1.00 76.44 122 ASP A O 1
ATOM 954 N N . SER A 1 123 ? 10.654 -12.984 -8.588 1.00 76.94 123 SER A N 1
ATOM 955 C CA . SER A 1 123 ? 11.323 -13.219 -7.300 1.00 76.94 123 SER A CA 1
ATOM 956 C C . SER A 1 123 ? 10.551 -12.630 -6.116 1.00 76.94 123 SER A C 1
ATOM 958 O O . SER A 1 123 ? 10.519 -13.217 -5.044 1.00 76.94 123 SER A O 1
ATOM 960 N N . LEU A 1 124 ? 9.853 -11.505 -6.298 1.00 77.81 124 LEU A N 1
ATOM 961 C CA . LEU A 1 124 ? 9.070 -10.871 -5.231 1.00 77.81 124 LEU A CA 1
ATOM 962 C C . LEU A 1 124 ? 7.841 -11.689 -4.811 1.00 77.81 124 LEU A C 1
ATOM 964 O O . LEU A 1 124 ? 7.298 -11.454 -3.733 1.00 77.81 124 LEU A O 1
ATOM 968 N N . ALA A 1 125 ? 7.407 -12.651 -5.630 1.00 75.31 125 ALA A N 1
ATOM 969 C CA . ALA A 1 125 ? 6.355 -13.584 -5.248 1.00 75.31 125 ALA A CA 1
ATOM 970 C C . ALA A 1 125 ? 6.807 -14.535 -4.126 1.00 75.31 125 ALA A C 1
ATOM 972 O O . ALA A 1 125 ? 5.970 -14.979 -3.345 1.00 75.31 125 ALA A O 1
ATOM 973 N N . GLU A 1 126 ? 8.112 -14.796 -3.986 1.00 77.56 126 GLU A N 1
ATOM 974 C CA . GLU A 1 126 ? 8.648 -15.652 -2.920 1.00 77.56 126 GLU A CA 1
ATOM 975 C C . GLU A 1 126 ? 8.363 -15.067 -1.529 1.00 77.56 126 GLU A C 1
ATOM 977 O O . GLU A 1 126 ? 8.008 -15.810 -0.621 1.00 77.56 126 GLU A O 1
ATOM 982 N N . LEU A 1 127 ? 8.385 -13.735 -1.383 1.00 74.69 127 LEU A N 1
ATOM 983 C CA . LEU A 1 127 ? 8.022 -13.030 -0.141 1.00 74.69 127 LEU A CA 1
ATOM 984 C C . LEU A 1 127 ? 6.549 -13.183 0.262 1.00 74.69 127 LEU A C 1
ATOM 986 O O . LEU A 1 127 ? 6.180 -12.852 1.389 1.00 74.69 127 LEU A O 1
ATOM 990 N N . ALA A 1 128 ? 5.682 -13.584 -0.668 1.00 62.44 128 ALA A N 1
ATOM 991 C CA . ALA A 1 128 ? 4.262 -13.771 -0.395 1.00 62.44 128 ALA A CA 1
ATOM 992 C C . ALA A 1 128 ? 3.937 -15.158 0.183 1.00 62.44 128 ALA A C 1
ATOM 994 O O . ALA A 1 128 ? 2.789 -15.367 0.587 1.00 62.44 128 ALA A O 1
ATOM 995 N N . THR A 1 129 ? 4.912 -16.074 0.196 1.00 50.56 129 THR A N 1
ATOM 996 C CA . THR A 1 129 ? 4.771 -17.465 0.660 1.00 50.56 129 THR A CA 1
ATOM 997 C C . THR A 1 129 ? 5.162 -17.585 2.127 1.00 50.56 129 THR A C 1
ATOM 999 O O . THR A 1 129 ? 4.422 -18.271 2.867 1.00 50.56 129 THR A O 1
#

InterPro domains:
  IPR000432 DNA mismatch repair protein MutS, C-terminal [PF00488] (11-128)
  IPR000432 DNA mismatch repair protein MutS, C-terminal [SM00534] (11-129)
  IPR027417 P-loop containing nucleoside triphosphate hydrolase [G3DSA:3.40.50.300] (9-129)
  IPR027417 P-loop containing nucleoside triphosphate hydrolase [SSF52540] (9-128)
  IPR045076 DNA mismatch repair MutS [PTHR11361] (11-127)

Foldseek 3Di:
DAEDQDQDPPPCPVVVLVLVVVQLVCVVVVHDHPDPDDDHQNAPEEQDDDDDPDDPDDPDDPLVVLVVSLVVCLVPFALRYEYEEAAQQVVHDPVVRVVVVLVSLVSCVVRNHNYYYYYNDPVSVVSVD

Secondary structure (DSSP, 8-state):
-EEEE-S-TTSSHHHHHHHHHHHHHHHHHTPPPSSSS------S-EEEE---S--TT-SS-HHHHHHHHHHHHHHH--TT-EEEEESTTTTS-HHHHHHHHHHHHHHHHHTT-EEEEEES-GGGGGGG-